Protein AF-A0A401U2I1-F1 (afdb_monomer_lite)

InterPro domains:
  IPR001054 Adenylyl cyclase class-3/4/guanylyl cyclase [PF00211] (122-170)
  IPR001054 Adenylyl cyclase class-3/4/guanylyl cyclase [PS50125] (129-171)
  IPR029787 Nucleotide cyclase [G3DSA:3.30.70.1230] (89-171)
  IPR029787 Nucleotide cyclase [SSF55073] (119-170)
  IPR050401 Cyclic nucleotide synthase [PTHR11920] (96-169)

Sequence (171 aa):
MTISLGGFHNSSAVILWSTLCPLGALVVHDLRTASRWFWAFLVLLASSALLQSSDGSASLSLSMVTFFYILNIGCVLSIAFAMLYYFVDKKNRFQARSEMLLLNILPIEISNILKGEYRTIADQYDAASILFADVVQFTPLARSMSPMELVGLLDEVFMCFDLLVDKYQLE

Structure (mmCIF, N/CA/C/O backbone):
data_AF-A0A401U2I1-F1
#
_entry.id   AF-A0A401U2I1-F1
#
loop_
_atom_site.group_PDB
_atom_site.id
_atom_site.type_symbol
_atom_site.label_atom_id
_atom_site.label_alt_id
_atom_site.label_comp_id
_atom_site.label_asym_id
_atom_site.label_entity_id
_atom_site.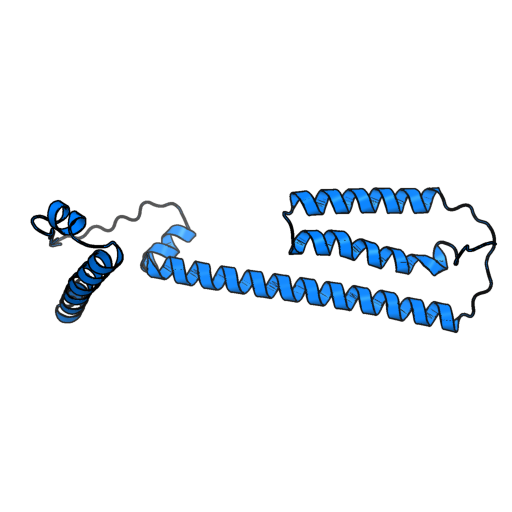label_seq_id
_atom_site.pdbx_PDB_ins_code
_atom_site.Cartn_x
_atom_site.Cartn_y
_atom_site.Cartn_z
_atom_site.occupancy
_atom_site.B_iso_or_equiv
_atom_site.auth_seq_id
_atom_site.auth_comp_id
_atom_site.auth_asym_id
_atom_site.auth_atom_id
_atom_site.pdbx_PDB_model_num
ATOM 1 N N . MET A 1 1 ? 12.693 9.559 -52.731 1.00 31.88 1 MET A N 1
ATOM 2 C CA . MET A 1 1 ? 12.198 9.917 -51.385 1.00 31.88 1 MET A CA 1
ATOM 3 C C . MET A 1 1 ? 12.609 8.789 -50.449 1.00 31.88 1 MET A C 1
ATOM 5 O O . MET A 1 1 ? 11.857 7.854 -50.231 1.00 31.88 1 MET A O 1
ATOM 9 N N . THR A 1 2 ? 13.877 8.791 -50.046 1.00 30.53 2 THR A N 1
ATOM 10 C CA . THR A 1 2 ? 14.538 7.676 -49.352 1.00 30.53 2 THR A CA 1
ATOM 11 C C . THR A 1 2 ? 14.773 8.081 -47.908 1.00 30.53 2 THR A C 1
ATOM 13 O O . THR A 1 2 ? 15.753 8.753 -47.594 1.00 30.53 2 THR A O 1
ATOM 16 N N . ILE A 1 3 ? 13.838 7.712 -47.039 1.00 43.66 3 ILE A N 1
ATOM 17 C CA . ILE A 1 3 ? 14.042 7.765 -45.595 1.00 43.66 3 ILE A CA 1
ATOM 18 C C . ILE A 1 3 ? 14.537 6.374 -45.202 1.00 43.66 3 ILE A C 1
ATOM 20 O O . ILE A 1 3 ? 13.751 5.440 -45.107 1.00 43.66 3 ILE A O 1
ATOM 24 N N . SER A 1 4 ? 15.848 6.229 -45.033 1.00 44.44 4 SER A N 1
ATOM 25 C CA . SER A 1 4 ? 16.443 5.096 -44.324 1.00 44.44 4 SER A CA 1
ATOM 26 C C . SER A 1 4 ? 17.454 5.680 -43.349 1.00 44.44 4 SER A C 1
ATOM 28 O O . SER A 1 4 ? 18.554 6.088 -43.723 1.00 44.44 4 SER A O 1
ATOM 30 N N . LEU A 1 5 ? 17.010 5.860 -42.106 1.00 45.72 5 LEU A N 1
ATOM 31 C CA . LEU A 1 5 ? 17.859 6.298 -41.008 1.00 45.72 5 LEU A CA 1
ATOM 32 C C . LEU A 1 5 ? 18.722 5.102 -40.590 1.00 45.72 5 LEU A C 1
ATOM 34 O O . LEU A 1 5 ? 18.175 4.076 -40.207 1.00 45.72 5 LEU A O 1
ATOM 38 N N . GLY A 1 6 ? 20.044 5.271 -40.704 1.00 48.09 6 GLY A N 1
ATOM 39 C CA . GLY A 1 6 ? 21.142 4.458 -40.160 1.00 48.09 6 GLY A CA 1
ATOM 40 C C . GLY A 1 6 ? 20.810 3.046 -39.666 1.00 48.09 6 GLY A C 1
ATOM 41 O O . GLY A 1 6 ? 20.109 2.886 -38.669 1.00 48.09 6 GLY A O 1
ATOM 42 N N . GLY A 1 7 ? 21.406 2.037 -40.316 1.00 53.19 7 GLY A N 1
ATOM 43 C CA . GLY A 1 7 ? 21.284 0.615 -39.971 1.00 53.19 7 GLY A CA 1
ATOM 44 C C . GLY A 1 7 ? 21.565 0.257 -38.500 1.00 53.19 7 GLY A C 1
ATOM 45 O O . GLY A 1 7 ? 21.892 1.112 -37.677 1.00 53.19 7 GLY A O 1
ATOM 46 N N . PHE A 1 8 ? 21.451 -1.036 -38.165 1.00 50.50 8 PHE A N 1
ATOM 47 C CA . PHE A 1 8 ? 21.384 -1.562 -36.786 1.00 50.50 8 PHE A CA 1
ATOM 48 C C . PHE A 1 8 ? 22.415 -0.971 -35.821 1.00 50.50 8 PHE A C 1
ATOM 50 O O . PHE A 1 8 ? 22.110 -0.732 -34.662 1.00 50.50 8 PHE A O 1
ATOM 57 N N . HIS A 1 9 ? 23.628 -0.693 -36.298 1.00 50.78 9 HIS A N 1
ATOM 58 C CA . HIS A 1 9 ? 24.714 -0.177 -35.471 1.00 50.78 9 HIS A CA 1
ATOM 59 C C . HIS A 1 9 ? 24.489 1.269 -34.975 1.00 50.78 9 HIS A C 1
ATOM 61 O O . HIS A 1 9 ? 24.990 1.618 -33.912 1.00 50.78 9 HIS A O 1
ATOM 67 N N . ASN A 1 10 ? 23.714 2.091 -35.700 1.00 52.28 10 ASN A N 1
ATOM 68 C CA . ASN A 1 10 ? 23.356 3.468 -35.315 1.00 52.28 10 ASN A CA 1
ATOM 69 C C . ASN A 1 10 ? 21.947 3.587 -34.706 1.00 52.28 10 ASN A C 1
ATOM 71 O O . ASN A 1 10 ? 21.704 4.504 -33.925 1.00 52.28 10 ASN A O 1
ATOM 75 N N . SER A 1 11 ? 21.030 2.670 -35.038 1.00 55.72 11 SER A N 1
ATOM 76 C CA . SER A 1 11 ? 19.654 2.646 -34.505 1.00 55.72 11 SER A CA 1
ATOM 77 C C . SER A 1 11 ? 19.443 1.682 -33.327 1.00 55.72 11 SER A C 1
ATOM 79 O O . SER A 1 11 ? 18.351 1.655 -32.763 1.00 55.72 11 SER A O 1
ATOM 81 N N . SER A 1 12 ? 20.451 0.905 -32.910 1.00 57.38 12 SER A N 1
ATOM 82 C CA . SER A 1 12 ? 20.329 -0.103 -31.835 1.00 57.38 12 SER A CA 1
ATOM 83 C C . SER A 1 12 ? 19.792 0.466 -30.517 1.00 57.38 12 SER A C 1
ATOM 85 O O . SER A 1 12 ? 19.011 -0.194 -29.836 1.00 57.38 12 SER A O 1
ATOM 87 N N . ALA A 1 13 ? 20.126 1.715 -30.182 1.00 60.75 13 ALA A N 1
ATOM 88 C CA . ALA A 1 13 ? 19.630 2.378 -28.976 1.00 60.75 13 ALA A CA 1
ATOM 89 C C . ALA A 1 13 ? 18.119 2.689 -29.022 1.00 60.75 13 ALA A C 1
ATOM 91 O O . ALA A 1 13 ? 17.502 2.838 -27.973 1.00 60.75 13 ALA A O 1
ATOM 92 N N . VAL A 1 14 ? 17.488 2.734 -30.202 1.00 62.72 14 VAL A N 1
ATOM 93 C CA . VAL A 1 14 ? 16.036 2.965 -30.339 1.00 62.72 14 VAL A CA 1
ATOM 94 C C . VAL A 1 14 ? 15.231 1.763 -29.830 1.00 62.72 14 VAL A C 1
ATOM 96 O O . VAL A 1 14 ? 14.141 1.931 -29.289 1.00 62.72 14 VAL A O 1
ATOM 99 N N . ILE A 1 15 ? 15.798 0.555 -29.894 1.00 65.12 15 ILE A N 1
ATOM 100 C CA . ILE A 1 15 ? 15.196 -0.671 -29.339 1.00 65.12 15 ILE A CA 1
ATOM 101 C C . ILE A 1 15 ? 15.033 -0.576 -27.806 1.00 65.12 15 ILE A C 1
ATOM 103 O O . ILE A 1 15 ? 14.164 -1.231 -27.223 1.00 65.12 15 ILE A O 1
ATOM 107 N N . LEU A 1 16 ? 15.799 0.292 -27.136 1.00 68.50 16 LEU A N 1
ATOM 108 C CA . LEU A 1 16 ? 15.636 0.563 -25.705 1.00 68.50 16 LEU A CA 1
ATOM 109 C C . LEU A 1 16 ? 14.292 1.242 -25.386 1.00 68.50 16 LEU A C 1
ATOM 111 O O . LEU A 1 16 ? 13.769 1.058 -24.294 1.00 68.50 16 LEU A O 1
ATOM 115 N N . TRP A 1 17 ? 13.669 1.963 -26.323 1.00 65.25 17 TRP A N 1
ATOM 116 C CA . TRP A 1 17 ? 12.328 2.524 -26.097 1.00 65.25 17 TRP A CA 1
ATOM 117 C C . TRP A 1 17 ? 11.242 1.457 -26.051 1.00 65.25 17 TRP A C 1
ATOM 119 O O . TRP A 1 17 ? 10.240 1.605 -25.357 1.00 65.25 17 TRP A O 1
ATOM 129 N N . SER A 1 18 ? 11.434 0.350 -26.755 1.00 69.56 18 SER A N 1
ATOM 130 C CA . SER A 1 18 ? 10.475 -0.748 -26.736 1.00 69.56 18 SER A CA 1
ATOM 131 C C . SER A 1 18 ? 10.561 -1.620 -25.479 1.00 69.56 18 SER A C 1
ATOM 133 O O . SER A 1 18 ? 9.572 -2.269 -25.147 1.00 69.56 18 SER A O 1
ATOM 135 N N . THR A 1 19 ? 11.660 -1.577 -24.710 1.00 70.81 19 THR A N 1
ATOM 136 C CA . THR A 1 19 ? 11.749 -2.259 -23.399 1.00 70.81 19 THR A CA 1
ATOM 137 C C . THR A 1 19 ? 10.937 -1.552 -22.307 1.00 70.81 19 THR A C 1
ATOM 139 O O . THR A 1 19 ? 10.525 -2.183 -21.332 1.00 70.81 19 THR A O 1
ATOM 142 N N . LEU A 1 20 ? 10.615 -0.269 -22.499 1.00 72.19 20 LEU A N 1
ATOM 143 C CA . LEU A 1 20 ? 9.705 0.485 -21.635 1.00 72.19 20 LEU A CA 1
ATOM 144 C C . LEU A 1 20 ? 8.258 0.003 -21.724 1.00 72.19 20 LEU A C 1
ATOM 146 O O . LEU A 1 20 ? 7.525 0.125 -20.751 1.00 72.19 20 LEU A O 1
ATOM 150 N N . CYS A 1 21 ? 7.839 -0.574 -22.850 1.00 73.62 21 CYS A N 1
ATOM 151 C CA . CYS A 1 21 ? 6.478 -1.079 -23.022 1.00 73.62 21 CYS A CA 1
ATOM 152 C C . CYS A 1 21 ? 6.127 -2.225 -22.042 1.00 73.62 21 CYS A C 1
ATOM 154 O O . CYS A 1 21 ? 5.129 -2.098 -21.327 1.00 73.62 21 CYS A O 1
ATOM 156 N N . PRO A 1 22 ? 6.923 -3.307 -21.918 1.00 72.31 22 PRO A N 1
ATOM 157 C CA . PRO A 1 22 ? 6.648 -4.369 -20.951 1.00 72.31 22 PRO A CA 1
ATOM 158 C C . PRO A 1 22 ? 6.826 -3.917 -19.493 1.00 72.31 22 PRO A C 1
ATOM 160 O O . PRO A 1 22 ? 6.050 -4.347 -18.642 1.00 72.31 22 PRO A O 1
ATOM 163 N N . LEU A 1 23 ? 7.771 -3.013 -19.199 1.00 72.38 23 LEU A N 1
ATOM 164 C CA . LEU A 1 23 ? 7.893 -2.390 -17.869 1.00 72.38 23 LEU A CA 1
ATOM 165 C C . LEU A 1 23 ? 6.650 -1.548 -17.529 1.00 72.38 23 LEU A C 1
ATOM 167 O O . LEU A 1 23 ? 6.080 -1.687 -16.450 1.00 72.38 23 LEU A O 1
ATOM 171 N N . GLY A 1 24 ? 6.185 -0.757 -18.498 1.00 72.56 24 GLY A N 1
ATOM 172 C CA . GLY A 1 24 ? 4.907 -0.042 -18.529 1.00 72.56 24 GLY A CA 1
ATOM 173 C C . GLY A 1 24 ? 3.731 -0.917 -18.136 1.00 72.56 24 GLY A C 1
ATOM 174 O O . GLY A 1 24 ? 3.013 -0.647 -17.170 1.00 72.56 24 GLY A O 1
ATOM 175 N N . ALA A 1 25 ? 3.570 -2.002 -18.886 1.00 71.81 25 ALA A N 1
ATOM 176 C CA . ALA A 1 25 ? 2.502 -2.963 -18.685 1.00 71.81 25 ALA A CA 1
ATOM 177 C C . ALA A 1 25 ? 2.570 -3.636 -17.307 1.00 71.81 25 ALA A C 1
ATOM 179 O O . ALA A 1 25 ? 1.523 -3.873 -16.720 1.00 71.81 25 ALA A O 1
ATOM 180 N N . LEU A 1 26 ? 3.763 -3.901 -16.765 1.00 73.38 26 LEU A N 1
ATOM 181 C CA . LEU A 1 26 ? 3.931 -4.526 -15.448 1.00 73.38 26 LEU A CA 1
ATOM 182 C C . LEU A 1 26 ? 3.524 -3.606 -14.282 1.00 73.38 26 LEU A C 1
ATOM 184 O O . LEU A 1 26 ? 3.123 -4.093 -13.228 1.00 73.38 26 LEU A O 1
ATOM 188 N N . VAL A 1 27 ? 3.608 -2.285 -14.463 1.00 70.12 27 VAL A N 1
ATOM 189 C CA . VAL A 1 27 ? 3.217 -1.301 -13.437 1.00 70.12 27 VAL A CA 1
ATOM 190 C C . VAL A 1 27 ? 1.718 -0.982 -13.475 1.00 70.12 27 VAL A C 1
ATOM 192 O O . VAL A 1 27 ? 1.126 -0.696 -12.431 1.00 70.12 27 VAL A O 1
ATOM 195 N N . VAL A 1 28 ? 1.102 -1.009 -14.661 1.00 70.81 28 VAL A N 1
ATOM 196 C CA . VAL A 1 28 ? -0.295 -0.576 -14.864 1.00 70.81 28 VAL A CA 1
ATOM 197 C C . VAL A 1 28 ? -1.278 -1.750 -14.967 1.00 70.81 28 VAL A C 1
ATOM 199 O O . VAL A 1 28 ? -2.437 -1.602 -14.584 1.00 70.81 28 VAL A O 1
ATOM 202 N N . HIS A 1 29 ? -0.838 -2.912 -15.452 1.00 69.88 29 HIS A N 1
ATOM 203 C CA . HIS A 1 29 ? -1.686 -4.069 -15.750 1.00 69.88 29 HIS A CA 1
ATOM 204 C C . HIS A 1 29 ? -1.188 -5.360 -15.079 1.00 69.88 29 HIS A C 1
ATOM 206 O O . HIS A 1 29 ? -0.088 -5.429 -14.536 1.00 69.88 29 HIS A O 1
ATOM 212 N N . ASP A 1 30 ? -2.006 -6.415 -15.143 1.00 68.50 30 ASP A N 1
ATOM 213 C CA . ASP A 1 30 ? -1.664 -7.737 -14.613 1.00 68.50 30 ASP A CA 1
ATOM 214 C C . ASP A 1 30 ? -0.420 -8.353 -15.274 1.00 68.50 30 ASP A C 1
ATOM 216 O O . ASP A 1 30 ? -0.179 -8.211 -16.479 1.00 68.50 30 ASP A O 1
ATOM 220 N N . LEU A 1 31 ? 0.308 -9.167 -14.497 1.00 67.31 31 LEU A N 1
ATOM 221 C CA . LEU A 1 31 ? 1.525 -9.882 -14.916 1.00 67.31 31 LEU A CA 1
ATOM 222 C C . LEU A 1 31 ? 1.334 -10.708 -16.205 1.00 67.31 31 LEU A C 1
ATOM 224 O O . LEU A 1 31 ? 2.260 -10.871 -17.000 1.00 67.31 31 LEU A O 1
ATOM 228 N N . ARG A 1 32 ? 0.113 -11.209 -16.437 1.00 70.38 32 ARG A N 1
ATOM 229 C CA . ARG A 1 32 ? -0.259 -11.979 -17.638 1.00 70.38 32 ARG A CA 1
ATOM 230 C C . ARG A 1 32 ? -0.353 -11.122 -18.901 1.00 70.38 32 ARG A C 1
ATOM 232 O O . ARG A 1 32 ? -0.125 -11.624 -19.997 1.00 70.38 32 ARG A O 1
ATOM 239 N N . THR A 1 33 ? -0.703 -9.848 -18.772 1.00 70.12 33 THR A N 1
ATOM 240 C CA . THR A 1 33 ? -0.784 -8.917 -19.905 1.00 70.12 33 THR A CA 1
ATOM 241 C C . THR A 1 33 ? 0.604 -8.384 -20.248 1.00 70.12 33 THR A C 1
ATOM 243 O O . THR A 1 33 ? 0.950 -8.299 -21.425 1.00 70.12 33 THR A O 1
ATOM 246 N N . ALA A 1 34 ? 1.440 -8.126 -19.238 1.00 69.69 34 ALA A N 1
ATOM 247 C CA . ALA A 1 34 ? 2.831 -7.720 -19.433 1.00 69.69 34 ALA A CA 1
ATOM 248 C C . ALA A 1 34 ? 3.653 -8.772 -20.203 1.00 69.69 34 ALA A C 1
ATOM 250 O O . ALA A 1 34 ? 4.400 -8.423 -21.118 1.00 69.69 34 ALA A O 1
ATOM 251 N N . SER A 1 35 ? 3.464 -10.065 -19.905 1.00 68.62 35 SER A N 1
ATOM 252 C CA . SER A 1 35 ? 4.171 -11.142 -20.612 1.00 68.62 35 SER A CA 1
ATOM 253 C C . SER A 1 35 ? 3.792 -11.236 -22.095 1.00 68.62 35 SER A C 1
ATOM 255 O O . SER A 1 35 ? 4.659 -11.488 -22.930 1.00 68.62 35 SER A O 1
ATOM 257 N N . ARG A 1 36 ? 2.528 -10.967 -22.455 1.00 74.69 36 ARG A N 1
ATOM 258 C CA . ARG A 1 36 ? 2.074 -10.930 -23.860 1.00 74.69 36 ARG A CA 1
ATOM 259 C C . ARG A 1 36 ? 2.766 -9.820 -24.653 1.00 74.69 36 ARG A C 1
ATOM 261 O O . ARG A 1 36 ? 3.240 -10.071 -25.758 1.00 74.69 36 ARG A O 1
ATOM 268 N N . TRP A 1 37 ? 2.874 -8.623 -24.078 1.00 69.31 37 TRP A N 1
ATOM 269 C CA . TRP A 1 37 ? 3.572 -7.496 -24.707 1.00 69.31 37 TRP A CA 1
ATOM 270 C C . TRP A 1 37 ? 5.087 -7.707 -24.791 1.00 69.31 37 TRP A C 1
ATOM 272 O O . TRP A 1 37 ? 5.700 -7.335 -25.789 1.00 69.31 37 TRP A O 1
ATOM 282 N N . PHE A 1 38 ? 5.686 -8.373 -23.800 1.00 71.12 38 PHE A N 1
ATOM 283 C CA . PHE A 1 38 ? 7.099 -8.757 -23.835 1.00 71.12 38 PHE A CA 1
ATOM 284 C C . PHE A 1 38 ? 7.415 -9.729 -24.984 1.00 71.12 38 PHE A C 1
ATOM 286 O O . PHE A 1 38 ? 8.381 -9.529 -25.721 1.00 71.12 38 PHE A O 1
ATOM 293 N N . TRP A 1 39 ? 6.573 -10.746 -25.192 1.00 74.19 39 TRP A N 1
ATOM 294 C CA . TRP A 1 39 ? 6.731 -11.677 -26.313 1.00 74.19 39 TRP A CA 1
ATOM 295 C C . TRP A 1 39 ? 6.509 -11.009 -27.671 1.00 74.19 39 TRP A C 1
ATOM 297 O O . TRP A 1 39 ? 7.285 -11.249 -28.594 1.00 74.19 39 TRP A O 1
ATOM 307 N N . ALA A 1 40 ? 5.507 -10.131 -27.790 1.00 75.62 40 ALA A N 1
ATOM 308 C CA . ALA A 1 40 ? 5.300 -9.340 -29.004 1.00 75.62 40 ALA A CA 1
ATOM 309 C C . ALA A 1 40 ? 6.530 -8.473 -29.332 1.00 75.62 40 ALA A C 1
ATOM 311 O O . ALA A 1 40 ? 6.953 -8.412 -30.486 1.00 75.62 40 ALA A O 1
ATOM 312 N N . PHE A 1 41 ? 7.148 -7.868 -28.313 1.00 70.62 41 PHE A N 1
ATOM 313 C CA . PHE A 1 41 ? 8.385 -7.108 -28.461 1.00 70.62 41 PHE A CA 1
ATOM 314 C C . PHE A 1 41 ? 9.561 -7.973 -28.944 1.00 70.62 41 PHE A C 1
ATOM 316 O O . PHE A 1 41 ? 10.235 -7.587 -29.898 1.00 70.62 41 PHE A O 1
ATOM 323 N N . LEU A 1 42 ? 9.786 -9.151 -28.349 1.00 70.25 42 LEU A N 1
ATOM 324 C CA . LEU A 1 42 ? 10.855 -10.065 -28.778 1.00 70.25 42 LEU A CA 1
ATOM 325 C C . LEU A 1 42 ? 10.693 -10.517 -30.234 1.00 70.25 42 LEU A C 1
ATOM 327 O O . LEU A 1 42 ? 11.675 -10.562 -30.973 1.00 70.25 42 LEU A O 1
ATOM 331 N N . VAL A 1 43 ? 9.462 -10.816 -30.658 1.00 78.38 43 VAL A N 1
ATOM 332 C CA . VAL A 1 43 ? 9.162 -11.186 -32.051 1.00 78.38 43 VAL A CA 1
ATOM 333 C C . VAL A 1 43 ? 9.448 -10.019 -32.992 1.00 78.38 43 VAL A C 1
ATOM 335 O O . VAL A 1 43 ? 10.078 -10.210 -34.031 1.00 78.38 43 VAL A O 1
ATOM 338 N N . LEU A 1 44 ? 9.043 -8.804 -32.616 1.00 70.69 44 LEU A N 1
ATOM 339 C CA . LEU A 1 44 ? 9.288 -7.606 -33.415 1.00 70.69 44 LEU A CA 1
ATOM 340 C C . LEU A 1 44 ? 10.795 -7.325 -33.533 1.00 70.69 44 LEU A C 1
ATOM 342 O O . LEU A 1 44 ? 11.291 -7.094 -34.635 1.00 70.69 44 LEU A O 1
ATOM 346 N N . LEU A 1 45 ? 11.545 -7.457 -32.437 1.00 65.12 45 LEU A N 1
ATOM 347 C CA . LEU A 1 45 ? 13.003 -7.316 -32.408 1.00 65.12 45 LEU A CA 1
ATOM 348 C C . LEU A 1 45 ? 13.695 -8.355 -33.302 1.00 65.12 45 LEU A C 1
ATOM 350 O O . LEU A 1 45 ? 14.542 -7.990 -34.117 1.00 65.12 45 LEU A O 1
ATOM 354 N N . ALA A 1 46 ? 13.300 -9.626 -33.209 1.00 68.88 46 ALA A N 1
ATOM 355 C CA . ALA A 1 46 ? 13.829 -10.690 -34.059 1.00 68.88 46 ALA A CA 1
ATOM 356 C C . ALA A 1 46 ? 13.496 -10.455 -35.543 1.00 68.88 46 ALA A C 1
ATOM 358 O O . ALA A 1 46 ? 14.360 -10.623 -36.401 1.00 68.88 46 ALA A O 1
ATOM 359 N N . SER A 1 47 ? 12.273 -10.008 -35.850 1.00 68.56 47 SER A N 1
ATOM 360 C CA . SER A 1 47 ? 11.863 -9.691 -37.224 1.00 68.56 47 SER A CA 1
ATOM 361 C C . SER A 1 47 ? 12.646 -8.510 -37.807 1.00 68.56 47 SER A C 1
ATOM 363 O O . SER A 1 47 ? 13.079 -8.574 -38.954 1.00 68.56 47 SER A O 1
ATOM 365 N N . SER A 1 48 ? 12.917 -7.481 -36.998 1.00 63.56 48 SER A N 1
ATOM 366 C CA . SER A 1 48 ? 13.757 -6.338 -37.369 1.00 63.56 48 SER A CA 1
ATOM 367 C C . SER A 1 48 ? 15.200 -6.761 -37.667 1.00 63.56 48 SER A C 1
ATOM 369 O O . SER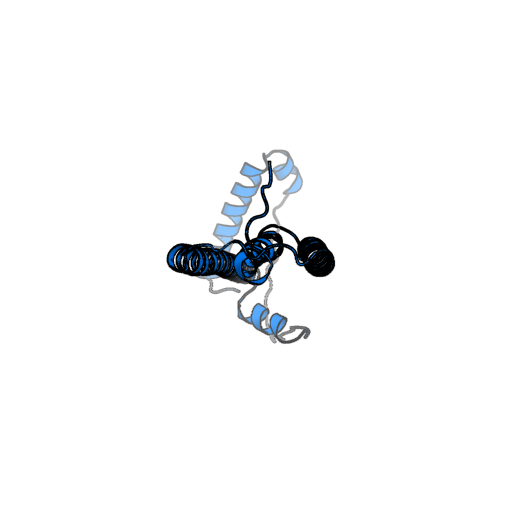 A 1 48 ? 15.767 -6.343 -38.673 1.00 63.56 48 SER A O 1
ATOM 371 N N . ALA A 1 49 ? 15.769 -7.661 -36.856 1.00 62.94 49 ALA A N 1
ATOM 372 C CA . ALA A 1 49 ? 17.112 -8.199 -37.082 1.00 62.94 49 ALA A CA 1
ATOM 373 C C . ALA A 1 49 ? 17.205 -9.066 -38.354 1.00 62.94 49 ALA A C 1
ATOM 375 O O . ALA A 1 49 ? 18.220 -9.035 -39.046 1.00 62.94 49 ALA A O 1
ATOM 376 N N . LEU A 1 50 ? 16.150 -9.820 -38.685 1.00 67.44 50 LEU A N 1
ATOM 377 C CA . LEU A 1 50 ? 16.096 -10.672 -39.882 1.00 67.44 50 LEU A CA 1
ATOM 378 C C . LEU A 1 50 ? 15.859 -9.880 -41.177 1.00 67.44 50 LEU A C 1
ATOM 380 O O . LEU A 1 50 ? 16.337 -10.283 -42.234 1.00 67.44 50 LEU A O 1
ATOM 384 N N . LEU A 1 51 ? 15.139 -8.758 -41.104 1.00 66.38 51 LEU A N 1
ATOM 385 C CA . LEU A 1 51 ? 14.845 -7.881 -42.246 1.00 66.38 51 LEU A CA 1
ATOM 386 C C . LEU A 1 51 ? 15.973 -6.885 -42.554 1.00 66.38 51 LEU A C 1
ATOM 388 O O . LEU A 1 51 ? 15.812 -6.026 -43.420 1.00 66.38 51 LEU A O 1
ATOM 392 N N . GLN A 1 52 ? 17.115 -6.987 -41.868 1.00 61.50 52 GLN A N 1
ATOM 393 C CA . GLN A 1 52 ? 18.275 -6.127 -42.076 1.00 61.50 52 GLN A CA 1
ATOM 394 C C . GLN A 1 52 ? 18.923 -6.386 -43.451 1.00 61.50 52 GLN A C 1
ATOM 396 O O . GLN A 1 52 ? 19.946 -7.060 -43.564 1.00 61.50 52 GLN A O 1
ATOM 401 N N . SER A 1 53 ? 18.362 -5.815 -44.516 1.00 50.34 53 SER A N 1
ATOM 402 C CA . SER A 1 53 ? 19.026 -5.724 -45.816 1.00 50.34 53 SER A CA 1
ATOM 403 C C . SER A 1 53 ? 20.148 -4.686 -45.730 1.00 50.34 53 SER A C 1
ATOM 405 O O . SER A 1 53 ? 19.904 -3.500 -45.494 1.00 50.34 53 SER A O 1
ATOM 407 N N . SER A 1 54 ? 21.386 -5.157 -45.860 1.00 57.25 54 SER A N 1
ATOM 408 C CA . SER A 1 54 ? 22.612 -4.368 -45.745 1.00 57.25 54 SER A CA 1
ATOM 409 C C . SER A 1 54 ? 22.818 -3.471 -46.969 1.00 57.25 54 SER A C 1
ATOM 411 O O . SER A 1 54 ? 23.615 -3.811 -47.833 1.00 57.25 54 SER A O 1
ATOM 413 N N . ASP A 1 55 ? 22.144 -2.320 -47.024 1.00 50.44 55 ASP A N 1
ATOM 414 C CA . ASP A 1 55 ? 22.406 -1.296 -48.041 1.00 50.44 55 ASP A CA 1
ATOM 415 C C . ASP A 1 55 ? 22.666 0.087 -47.424 1.00 50.44 55 ASP A C 1
ATOM 417 O O . ASP A 1 55 ? 21.820 0.671 -46.747 1.00 50.44 55 ASP A O 1
ATOM 421 N N . GLY A 1 56 ? 23.864 0.610 -47.712 1.00 50.94 56 GLY A N 1
ATOM 422 C CA . GLY A 1 56 ? 24.228 2.026 -47.626 1.00 50.94 56 GLY A CA 1
ATOM 423 C C . GLY A 1 56 ? 24.573 2.562 -46.236 1.00 50.94 56 GLY A C 1
ATOM 424 O O . GLY A 1 56 ? 23.723 3.097 -45.527 1.00 50.94 56 GLY A O 1
ATOM 425 N N . SER A 1 57 ? 25.859 2.545 -45.874 1.00 52.75 57 SER A N 1
ATOM 426 C CA . SER A 1 57 ? 26.384 3.324 -44.747 1.00 52.75 57 SER A CA 1
ATOM 427 C C . SER A 1 57 ? 26.278 4.827 -45.043 1.00 52.75 57 SER A C 1
ATOM 429 O O . SER A 1 57 ? 27.189 5.422 -45.619 1.00 52.75 57 SER A O 1
ATOM 431 N N . ALA A 1 58 ? 25.164 5.456 -44.665 1.00 57.91 58 ALA A N 1
ATOM 432 C CA . ALA A 1 58 ? 25.066 6.910 -44.642 1.00 57.91 58 ALA A CA 1
ATOM 433 C C . ALA A 1 58 ? 26.098 7.464 -43.644 1.00 57.91 58 ALA A C 1
ATOM 435 O O . ALA A 1 58 ? 26.080 7.118 -42.460 1.00 57.91 58 ALA A O 1
ATOM 436 N N . SER A 1 59 ? 27.005 8.319 -44.116 1.00 54.94 59 SER A N 1
ATOM 437 C CA . SER A 1 59 ? 28.028 8.979 -43.303 1.00 54.94 59 SER A CA 1
ATOM 438 C C . SER A 1 59 ? 27.395 10.065 -42.425 1.00 54.94 59 SER A C 1
ATOM 440 O O . SER A 1 59 ? 27.405 11.249 -42.762 1.00 54.94 59 SER A O 1
ATOM 442 N N . LEU A 1 60 ? 26.783 9.656 -41.314 1.00 66.06 60 LEU A N 1
ATOM 443 C CA . LEU A 1 60 ? 26.292 10.567 -40.282 1.00 66.06 60 LEU A CA 1
ATOM 444 C C . LEU A 1 60 ? 27.470 11.112 -39.465 1.00 66.06 60 LEU A C 1
ATOM 446 O O . LEU A 1 60 ? 28.423 10.391 -39.173 1.00 66.06 60 LEU A O 1
ATOM 450 N N . SER A 1 61 ? 27.398 12.389 -39.081 1.00 74.69 61 SER A N 1
ATOM 451 C CA . SER A 1 61 ? 28.413 13.013 -38.227 1.00 74.69 61 SER A CA 1
ATOM 452 C C . SER A 1 61 ? 28.499 12.295 -36.878 1.00 74.69 61 SER A C 1
ATOM 454 O O . SER A 1 61 ? 27.483 12.109 -36.201 1.00 74.69 61 SER A O 1
ATOM 456 N N . LEU A 1 62 ? 29.719 11.926 -36.472 1.00 71.31 62 LEU A N 1
ATOM 457 C CA . LEU A 1 62 ? 29.999 11.192 -35.234 1.00 71.31 62 LEU A CA 1
ATOM 458 C C . LEU A 1 62 ? 29.419 11.896 -33.995 1.00 71.31 62 LEU A C 1
ATOM 460 O O . LEU A 1 62 ? 28.906 11.242 -33.091 1.00 71.31 62 LEU A O 1
ATOM 464 N N . SER A 1 63 ? 29.426 13.232 -33.977 1.00 68.50 63 SER A N 1
ATOM 465 C CA . SER A 1 63 ? 28.872 14.029 -32.877 1.00 68.50 63 SER A CA 1
ATOM 466 C C . SER A 1 63 ? 27.362 13.840 -32.717 1.00 68.50 63 SER A C 1
ATOM 468 O O . SER A 1 63 ? 26.861 13.799 -31.596 1.00 68.50 63 SER A O 1
ATOM 470 N N . MET A 1 64 ? 26.636 13.690 -33.829 1.00 67.31 64 MET A N 1
ATOM 471 C CA . MET A 1 64 ? 25.185 13.511 -33.812 1.00 67.31 64 MET A CA 1
ATOM 472 C C . MET A 1 64 ? 24.818 12.110 -33.309 1.00 67.31 64 MET A C 1
ATOM 474 O O . MET A 1 64 ? 23.948 11.982 -32.452 1.00 67.31 64 MET A O 1
ATOM 478 N N . VAL A 1 65 ? 25.538 11.076 -33.758 1.00 69.06 65 VAL A N 1
ATOM 479 C CA . VAL A 1 65 ? 25.355 9.689 -33.290 1.00 69.06 65 VAL A CA 1
ATOM 480 C C . VAL A 1 65 ? 25.591 9.577 -31.782 1.00 69.06 65 VAL A C 1
ATOM 482 O O . VAL A 1 65 ? 24.737 9.062 -31.061 1.00 69.06 65 VAL A O 1
ATOM 485 N N . THR A 1 66 ? 26.712 10.105 -31.289 1.00 68.00 66 THR A N 1
ATOM 486 C CA . THR A 1 66 ? 27.072 10.028 -29.865 1.00 68.00 66 THR A CA 1
ATOM 487 C C . THR A 1 66 ? 26.090 10.805 -28.984 1.00 68.00 66 THR A C 1
ATOM 489 O O . THR A 1 66 ? 25.721 10.332 -27.909 1.00 68.00 66 THR A O 1
ATOM 492 N N . PHE A 1 67 ? 25.599 11.960 -29.449 1.00 69.75 67 PHE A N 1
ATOM 493 C CA . PHE A 1 67 ? 24.573 12.729 -28.741 1.00 69.75 67 PHE A CA 1
ATOM 494 C C . PHE A 1 67 ? 23.259 11.947 -28.604 1.00 69.75 67 PHE A C 1
ATOM 496 O O . PHE A 1 67 ? 22.739 11.806 -27.495 1.00 69.75 67 PHE A O 1
ATOM 503 N N . PHE A 1 68 ? 22.745 11.384 -29.705 1.00 65.00 68 PHE A N 1
ATOM 504 C CA . PHE A 1 68 ? 21.531 10.566 -29.662 1.00 65.00 68 PHE A CA 1
ATOM 505 C C . PHE A 1 68 ? 21.713 9.305 -28.817 1.00 65.00 68 PHE A C 1
ATOM 507 O O . PHE A 1 68 ? 20.771 8.894 -28.143 1.00 65.00 68 PHE A O 1
ATOM 514 N N . TYR A 1 69 ? 22.904 8.709 -28.811 1.00 67.44 69 TYR A N 1
ATOM 515 C CA . TYR A 1 69 ? 23.204 7.535 -27.995 1.00 67.44 69 TYR A CA 1
ATOM 516 C C . TYR A 1 69 ? 23.125 7.841 -26.491 1.00 67.44 69 TYR A C 1
ATOM 518 O O . TYR A 1 69 ? 22.429 7.137 -25.756 1.00 67.44 69 TYR A O 1
ATOM 526 N N . ILE A 1 70 ? 23.757 8.933 -26.042 1.00 72.69 70 ILE A N 1
ATOM 527 C CA . ILE A 1 70 ? 23.700 9.373 -24.638 1.00 72.69 70 ILE A CA 1
ATOM 528 C C . ILE A 1 70 ? 22.262 9.722 -24.238 1.00 72.69 70 ILE A C 1
ATOM 530 O O . ILE A 1 70 ? 21.798 9.287 -23.183 1.00 72.69 70 ILE A O 1
ATOM 534 N N . LEU A 1 71 ? 21.542 10.462 -25.088 1.00 72.44 71 LEU A N 1
ATOM 535 C CA . LEU A 1 71 ? 20.160 10.861 -24.820 1.00 72.44 71 LEU A CA 1
ATOM 536 C C . LEU A 1 71 ? 19.229 9.645 -24.696 1.00 72.44 71 LEU A C 1
ATOM 538 O O . LEU A 1 71 ? 18.442 9.576 -23.757 1.00 72.44 71 LEU A O 1
ATOM 542 N N . ASN A 1 72 ? 19.336 8.670 -25.606 1.00 68.12 72 ASN A N 1
ATOM 543 C CA . ASN A 1 72 ? 18.494 7.470 -25.584 1.00 68.12 72 ASN A CA 1
ATOM 544 C C . ASN A 1 72 ? 18.713 6.638 -24.318 1.00 68.12 72 ASN A C 1
ATOM 546 O O . ASN A 1 72 ? 17.744 6.289 -23.644 1.00 68.12 72 ASN A O 1
ATOM 550 N N . ILE A 1 73 ? 19.970 6.349 -23.968 1.00 75.69 73 ILE A N 1
ATOM 551 C CA . ILE A 1 73 ? 20.279 5.577 -22.756 1.00 75.69 73 ILE A CA 1
ATOM 552 C C . ILE A 1 73 ? 19.831 6.340 -21.509 1.00 75.69 73 ILE A C 1
ATOM 554 O O . ILE A 1 73 ? 19.190 5.755 -20.637 1.00 75.69 73 ILE A O 1
ATOM 558 N N . GLY A 1 74 ? 20.124 7.643 -21.443 1.00 73.88 74 GLY A N 1
ATOM 559 C CA . GLY A 1 74 ? 19.749 8.491 -20.315 1.00 73.88 74 GLY A CA 1
ATOM 560 C C . GLY A 1 74 ? 18.240 8.520 -20.093 1.00 73.88 74 GLY A C 1
ATOM 561 O O . GLY A 1 74 ? 17.778 8.199 -19.001 1.00 73.88 74 GLY A O 1
ATOM 562 N N . CYS A 1 75 ? 17.461 8.824 -21.135 1.00 72.44 75 CYS A N 1
ATOM 563 C CA . CYS A 1 75 ? 16.004 8.885 -21.038 1.00 72.44 75 CYS A CA 1
ATOM 564 C C . CYS A 1 75 ? 15.389 7.538 -20.646 1.00 72.44 75 CYS A C 1
ATOM 566 O O . CYS A 1 75 ? 14.548 7.499 -19.748 1.00 72.44 75 CYS A O 1
ATOM 568 N N . VAL A 1 76 ? 15.815 6.434 -21.268 1.00 79.81 76 VAL A N 1
ATOM 569 C CA . VAL A 1 76 ? 15.266 5.109 -20.946 1.00 79.81 76 VAL A CA 1
ATOM 570 C C . VAL A 1 76 ? 15.586 4.720 -19.505 1.00 79.81 76 VAL A C 1
ATOM 572 O O . VAL A 1 76 ? 14.698 4.258 -18.788 1.00 79.81 76 VAL A O 1
ATOM 575 N N . LEU A 1 77 ? 16.818 4.963 -19.051 1.00 78.69 77 LEU A N 1
ATOM 576 C CA . LEU A 1 77 ? 17.221 4.677 -17.677 1.00 78.69 77 LEU A CA 1
ATOM 577 C C . LEU A 1 77 ? 16.438 5.529 -16.670 1.00 78.69 77 LEU A C 1
ATOM 579 O O . LEU A 1 77 ? 15.968 5.000 -15.664 1.00 78.69 77 LEU A O 1
ATOM 583 N N . SER A 1 78 ? 16.243 6.821 -16.950 1.00 74.81 78 SER A N 1
ATOM 584 C CA . SER A 1 78 ? 15.457 7.714 -16.091 1.00 74.81 78 SER A CA 1
ATOM 585 C C . SER A 1 78 ? 13.999 7.275 -15.977 1.00 74.81 78 SER A C 1
ATOM 587 O O . SER A 1 78 ? 13.465 7.239 -14.868 1.00 74.81 78 SER A O 1
ATOM 589 N N . ILE A 1 79 ? 13.353 6.909 -17.090 1.00 79.50 79 ILE A N 1
ATOM 590 C CA . ILE A 1 79 ? 11.953 6.465 -17.057 1.00 79.50 79 ILE A CA 1
ATOM 591 C C . ILE A 1 79 ? 11.844 5.112 -16.345 1.00 79.50 79 ILE A C 1
ATOM 593 O O . ILE A 1 79 ? 10.980 4.950 -15.484 1.00 79.50 79 ILE A O 1
ATOM 597 N N . ALA A 1 80 ? 12.741 4.162 -16.630 1.00 80.94 80 ALA A N 1
ATOM 598 C CA . ALA A 1 80 ? 12.768 2.871 -15.942 1.00 80.94 80 ALA A CA 1
ATOM 599 C C . ALA A 1 80 ? 12.964 3.035 -14.424 1.00 80.94 80 ALA A C 1
ATOM 601 O O . ALA A 1 80 ? 12.258 2.401 -13.637 1.00 80.94 80 ALA A O 1
ATOM 602 N N . PHE A 1 81 ? 13.865 3.928 -14.006 1.00 80.94 81 PHE A N 1
ATOM 603 C CA . PHE A 1 81 ? 14.083 4.247 -12.596 1.00 80.94 81 PHE A CA 1
ATOM 604 C C . PHE A 1 81 ? 12.843 4.876 -11.949 1.00 80.94 81 PHE A C 1
ATOM 606 O O . PHE A 1 81 ? 12.422 4.430 -10.883 1.00 80.94 81 PHE A O 1
ATOM 613 N N . ALA A 1 82 ? 12.215 5.861 -12.600 1.00 80.94 82 ALA A N 1
ATOM 614 C CA . ALA A 1 82 ? 10.996 6.497 -12.098 1.00 80.94 82 ALA A CA 1
ATOM 615 C C . ALA A 1 82 ? 9.835 5.496 -11.957 1.00 80.94 82 ALA A C 1
ATOM 617 O O . ALA A 1 82 ? 9.118 5.515 -10.955 1.00 80.94 82 ALA A O 1
ATOM 618 N N . MET A 1 83 ? 9.679 4.583 -12.922 1.00 82.50 83 MET A N 1
ATOM 619 C CA . MET A 1 83 ? 8.684 3.510 -12.849 1.00 82.50 83 MET A CA 1
ATOM 620 C C . MET A 1 83 ? 8.952 2.550 -11.690 1.00 82.50 83 MET A C 1
ATOM 622 O O . MET A 1 83 ? 8.027 2.214 -10.950 1.00 82.50 83 MET A O 1
ATOM 626 N N . LEU A 1 84 ? 10.204 2.119 -11.511 1.00 82.25 84 LEU A N 1
ATOM 627 C CA . LEU A 1 84 ? 10.574 1.225 -10.416 1.00 82.25 84 LEU A CA 1
ATOM 628 C C . LEU A 1 84 ? 10.359 1.897 -9.056 1.00 82.25 84 LEU A C 1
ATOM 630 O O . LEU A 1 84 ? 9.805 1.279 -8.149 1.00 82.25 84 LEU A O 1
ATOM 634 N N . TYR A 1 85 ? 10.740 3.168 -8.933 1.00 84.38 85 TYR A N 1
ATOM 635 C CA . TYR A 1 85 ? 10.514 3.963 -7.730 1.00 84.38 85 TYR A CA 1
ATOM 636 C C . TYR A 1 85 ? 9.022 4.046 -7.385 1.00 84.38 85 TYR A C 1
ATOM 638 O O . TYR A 1 85 ? 8.628 3.738 -6.261 1.00 84.38 85 TYR A O 1
ATOM 646 N N . TYR A 1 86 ? 8.178 4.365 -8.372 1.00 85.50 86 TYR A N 1
ATOM 647 C CA . TYR A 1 86 ? 6.725 4.395 -8.197 1.00 85.50 86 TYR A CA 1
ATOM 648 C C . TYR A 1 86 ? 6.161 3.034 -7.758 1.00 85.50 86 TYR A C 1
ATOM 650 O O . TYR A 1 86 ? 5.307 2.965 -6.872 1.00 85.50 86 TYR A O 1
ATOM 658 N N . PHE A 1 87 ? 6.641 1.938 -8.351 1.00 85.19 87 PHE A N 1
ATOM 659 C CA . PHE A 1 87 ? 6.210 0.587 -7.993 1.00 85.19 87 PHE A CA 1
ATOM 660 C C . PHE A 1 87 ? 6.575 0.223 -6.546 1.00 85.19 87 PHE A C 1
ATOM 662 O O . PHE A 1 87 ? 5.737 -0.314 -5.817 1.00 85.19 87 PHE A O 1
ATOM 669 N N . VAL A 1 88 ? 7.803 0.533 -6.123 1.00 84.12 88 VAL A N 1
ATOM 670 C CA . VAL A 1 88 ? 8.283 0.262 -4.760 1.00 84.12 88 VAL A CA 1
ATOM 671 C C . VAL A 1 88 ? 7.496 1.070 -3.731 1.00 84.12 88 VAL A C 1
ATOM 673 O O . VAL A 1 88 ? 7.028 0.493 -2.750 1.00 84.12 88 VAL A O 1
ATOM 676 N N . ASP A 1 89 ? 7.280 2.365 -3.970 1.00 85.12 89 ASP A N 1
ATOM 677 C CA . ASP A 1 89 ? 6.485 3.209 -3.070 1.00 85.12 89 ASP A CA 1
ATOM 678 C C . ASP A 1 89 ? 5.057 2.670 -2.915 1.00 85.12 89 ASP A C 1
ATOM 680 O O . ASP A 1 89 ? 4.571 2.439 -1.803 1.00 85.12 89 ASP A O 1
ATOM 684 N N . LYS A 1 90 ? 4.410 2.351 -4.041 1.00 81.56 90 LYS A N 1
ATOM 685 C CA . LYS A 1 90 ? 3.057 1.795 -4.045 1.00 81.56 90 LYS A CA 1
ATOM 686 C C . LYS A 1 90 ? 2.995 0.482 -3.260 1.00 81.56 90 LYS A C 1
ATOM 688 O O . LYS A 1 90 ? 2.099 0.323 -2.429 1.00 81.56 90 LYS A O 1
ATOM 693 N N . LYS A 1 91 ? 3.957 -0.427 -3.462 1.00 81.56 91 LYS A N 1
ATOM 694 C CA . LYS A 1 91 ? 4.055 -1.691 -2.714 1.00 81.56 91 LYS A CA 1
ATOM 695 C C . LYS A 1 91 ? 4.193 -1.449 -1.206 1.00 81.56 91 LYS A C 1
ATOM 697 O O . LYS A 1 91 ? 3.452 -2.060 -0.438 1.00 81.56 91 LYS A O 1
ATOM 702 N N . ASN A 1 92 ? 5.068 -0.533 -0.793 1.00 84.00 92 ASN A N 1
ATOM 703 C CA . ASN A 1 92 ? 5.283 -0.212 0.620 1.00 84.00 92 ASN A CA 1
ATOM 704 C C . ASN A 1 92 ? 4.013 0.346 1.278 1.00 84.00 92 ASN A C 1
ATOM 706 O O . ASN A 1 92 ? 3.658 -0.064 2.383 1.00 84.00 92 ASN A O 1
ATOM 710 N N . ARG A 1 93 ? 3.275 1.223 0.584 1.00 81.19 93 ARG A N 1
ATOM 711 C CA . ARG A 1 93 ? 2.005 1.768 1.093 1.00 81.19 93 ARG A CA 1
ATOM 712 C C . ARG A 1 93 ? 0.924 0.701 1.252 1.00 81.19 93 ARG A C 1
ATOM 714 O O . ARG A 1 93 ? 0.192 0.721 2.241 1.00 81.19 93 ARG A O 1
ATOM 721 N N . PHE A 1 94 ? 0.812 -0.224 0.297 1.00 75.75 94 PHE A N 1
ATOM 722 C CA . PHE A 1 94 ? -0.129 -1.343 0.410 1.00 75.75 94 PHE A CA 1
ATOM 723 C C . PHE A 1 94 ? 0.221 -2.264 1.576 1.00 75.75 94 PHE A C 1
ATOM 725 O O . PHE A 1 94 ? -0.676 -2.671 2.313 1.00 75.75 94 PHE A O 1
ATOM 732 N N . GLN A 1 95 ? 1.509 -2.542 1.772 1.00 78.81 95 GLN A N 1
ATOM 733 C CA . GLN A 1 95 ? 1.971 -3.375 2.873 1.00 78.81 95 GLN A CA 1
ATOM 734 C C . GLN A 1 95 ? 1.683 -2.723 4.234 1.00 78.81 95 GLN A C 1
ATOM 736 O O . GLN A 1 95 ? 1.050 -3.355 5.075 1.00 78.81 95 GLN A O 1
ATOM 741 N N . ALA A 1 96 ? 2.005 -1.436 4.403 1.00 79.31 96 ALA A N 1
ATOM 742 C CA . ALA A 1 96 ? 1.723 -0.699 5.638 1.00 79.31 96 ALA A CA 1
ATOM 743 C C . ALA A 1 96 ? 0.220 -0.644 5.968 1.00 79.31 96 ALA A C 1
ATOM 745 O O . ALA A 1 96 ? -0.182 -0.828 7.115 1.00 79.31 96 ALA A O 1
ATOM 746 N N . ARG A 1 97 ? -0.637 -0.438 4.957 1.00 75.88 97 ARG A N 1
ATOM 747 C CA . ARG A 1 97 ? -2.095 -0.425 5.156 1.00 75.88 97 ARG A CA 1
ATOM 748 C C . ARG A 1 97 ? -2.640 -1.807 5.515 1.00 75.88 97 ARG A C 1
ATOM 750 O O . ARG A 1 97 ? -3.529 -1.902 6.353 1.00 75.88 97 ARG A O 1
ATOM 757 N N . SER A 1 98 ? -2.125 -2.864 4.885 1.00 71.38 98 SER A N 1
ATOM 758 C CA . SER A 1 98 ? -2.514 -4.238 5.209 1.00 71.38 98 SER A CA 1
ATOM 759 C C . SER A 1 98 ? -2.097 -4.620 6.627 1.00 71.38 98 SER A C 1
ATOM 761 O O . SER A 1 98 ? -2.869 -5.272 7.321 1.00 71.38 98 SER A O 1
ATOM 763 N N . GLU A 1 99 ? -0.903 -4.217 7.063 1.00 70.81 99 GLU A N 1
ATOM 764 C CA . GLU A 1 99 ? -0.430 -4.448 8.431 1.00 70.81 99 GLU A CA 1
ATOM 765 C C . GLU A 1 99 ? -1.293 -3.693 9.447 1.00 70.81 99 GLU A C 1
ATOM 767 O O . GLU A 1 99 ? -1.772 -4.310 10.390 1.00 70.81 99 GLU A O 1
ATOM 772 N N . MET A 1 100 ? -1.603 -2.414 9.207 1.00 72.31 100 MET A N 1
ATOM 773 C CA . MET A 1 100 ? -2.493 -1.636 10.079 1.00 72.31 100 MET A CA 1
ATOM 774 C C . MET A 1 100 ? -3.897 -2.254 10.196 1.00 72.31 100 MET A C 1
ATOM 776 O O . MET A 1 100 ? -4.452 -2.328 11.286 1.00 72.31 100 MET A O 1
ATOM 780 N N . LEU A 1 101 ? -4.477 -2.720 9.086 1.00 65.69 101 LEU A N 1
ATOM 781 C CA . LEU A 1 101 ? -5.807 -3.338 9.100 1.00 65.69 101 LEU A CA 1
ATOM 782 C C . LEU A 1 101 ? -5.829 -4.684 9.834 1.00 65.69 101 LEU A C 1
ATOM 784 O O . LEU A 1 101 ? -6.817 -4.988 10.493 1.00 65.69 101 LEU A O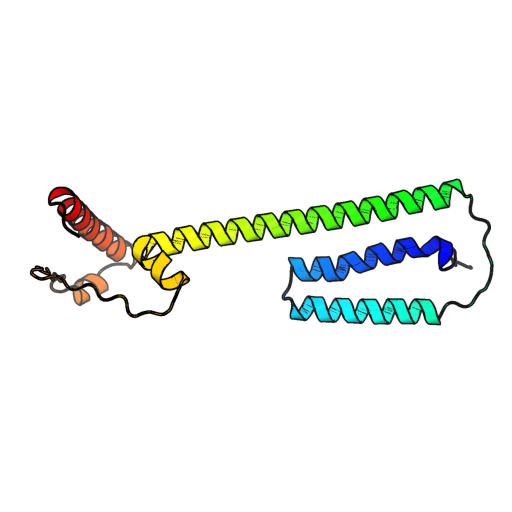 1
ATOM 788 N N . LEU A 1 102 ? -4.756 -5.475 9.742 1.00 58.62 102 LEU A N 1
ATOM 789 C CA . LEU A 1 102 ? -4.642 -6.731 10.490 1.00 58.62 102 LEU A CA 1
ATOM 790 C C . LEU A 1 102 ? -4.589 -6.486 12.003 1.00 58.62 102 LEU A C 1
ATOM 792 O O . LEU A 1 102 ? -5.210 -7.234 12.752 1.00 58.62 102 LEU A O 1
ATOM 796 N N . LEU A 1 103 ? -3.907 -5.422 12.432 1.00 57.22 103 LEU A N 1
ATOM 797 C CA . LEU A 1 103 ? -3.800 -5.047 13.845 1.00 57.22 103 LEU A CA 1
ATOM 798 C C . LEU A 1 103 ? -5.100 -4.475 14.426 1.00 57.22 103 LEU A C 1
ATOM 800 O O . LEU A 1 103 ? -5.290 -4.517 15.633 1.00 57.22 103 LEU A O 1
ATOM 804 N N . ASN A 1 104 ? -6.007 -3.973 13.582 1.00 56.91 104 ASN A N 1
ATOM 805 C CA . ASN A 1 104 ? -7.307 -3.463 14.028 1.00 56.91 104 ASN A CA 1
ATOM 806 C C . ASN A 1 104 ? -8.357 -4.565 14.257 1.00 56.91 104 ASN A C 1
ATOM 808 O O . ASN A 1 104 ? -9.423 -4.270 14.785 1.00 56.91 104 ASN A O 1
ATOM 812 N N . ILE A 1 105 ? -8.106 -5.803 13.815 1.00 62.22 105 ILE A N 1
ATOM 813 C CA . ILE A 1 105 ? -9.066 -6.919 13.923 1.00 62.22 105 ILE A CA 1
ATOM 814 C C . ILE A 1 105 ? -8.561 -7.994 14.895 1.00 62.22 105 ILE A C 1
ATOM 816 O O . ILE A 1 105 ? -9.369 -8.687 15.507 1.00 62.22 105 ILE A O 1
ATOM 820 N N . LEU A 1 106 ? -7.240 -8.151 15.041 1.00 57.28 106 LEU A N 1
ATOM 821 C CA . LEU A 1 106 ? -6.630 -9.147 15.921 1.00 57.28 106 LEU A CA 1
ATOM 822 C C . LEU A 1 106 ? -5.451 -8.535 16.697 1.00 57.28 106 LEU A C 1
ATOM 824 O O . LEU A 1 106 ? -4.618 -7.867 16.075 1.00 57.28 106 LEU A O 1
ATOM 828 N N . PRO A 1 107 ? -5.322 -8.820 18.009 1.00 61.28 107 PRO A N 1
ATOM 829 C CA . PRO A 1 107 ? -4.130 -8.495 18.790 1.00 61.28 107 PRO A CA 1
ATOM 830 C C . PRO A 1 107 ? -2.847 -8.981 18.100 1.00 61.28 107 PRO A C 1
ATOM 832 O O . PRO A 1 107 ? -2.826 -10.027 17.431 1.00 61.28 107 PRO A O 1
ATOM 835 N N . ILE A 1 108 ? -1.760 -8.216 18.241 1.00 61.66 108 ILE A N 1
ATOM 836 C CA . ILE A 1 108 ? -0.512 -8.448 17.498 1.00 61.66 108 ILE A CA 1
ATOM 837 C C . ILE A 1 108 ? 0.091 -9.824 17.811 1.00 61.66 108 ILE A C 1
ATOM 839 O O . ILE A 1 108 ? 0.678 -10.459 16.927 1.00 61.66 108 ILE A O 1
ATOM 843 N N . GLU A 1 109 ? -0.137 -10.310 19.028 1.00 62.16 109 GLU A N 1
ATOM 844 C CA . GLU A 1 109 ? 0.260 -11.611 19.554 1.00 62.16 109 GLU A CA 1
ATOM 845 C C . GLU A 1 109 ? -0.319 -12.744 18.697 1.00 62.16 109 GLU A C 1
ATOM 847 O O . GLU A 1 109 ? 0.423 -13.601 18.215 1.00 62.16 109 GLU A O 1
ATOM 852 N N . ILE A 1 110 ? -1.622 -12.691 18.400 1.00 61.97 110 ILE A N 1
ATOM 853 C CA . ILE A 1 110 ? -2.323 -13.697 17.588 1.00 61.97 110 ILE A CA 1
ATOM 854 C C . ILE A 1 110 ? -1.880 -13.600 16.120 1.00 61.97 110 ILE A C 1
ATOM 856 O O . ILE A 1 110 ? -1.663 -14.616 15.451 1.00 61.97 110 ILE A O 1
ATOM 860 N N . SER A 1 111 ? -1.674 -12.378 15.615 1.00 60.25 111 SER A N 1
ATOM 861 C CA . SER A 1 111 ? -1.276 -12.146 14.219 1.00 60.25 111 SER A CA 1
ATOM 862 C C . SER A 1 111 ? 0.110 -12.719 13.877 1.00 60.25 111 SER A C 1
ATOM 864 O O . SER A 1 111 ? 0.314 -13.235 12.774 1.00 60.25 111 SER A O 1
ATOM 866 N N . ASN A 1 112 ? 1.059 -12.669 14.819 1.00 63.88 112 ASN A N 1
ATOM 867 C CA . ASN A 1 112 ? 2.412 -13.195 14.632 1.00 63.88 112 ASN A CA 1
ATOM 868 C C . ASN A 1 112 ? 2.436 -14.726 14.655 1.00 63.88 112 ASN A C 1
ATOM 870 O O . ASN A 1 112 ? 3.166 -15.335 13.871 1.00 63.88 112 ASN A O 1
ATOM 874 N N . ILE A 1 113 ? 1.597 -15.344 15.491 1.00 63.44 113 ILE A N 1
ATOM 875 C CA . ILE A 1 113 ? 1.450 -16.802 15.541 1.00 63.44 113 ILE A CA 1
ATOM 876 C C . ILE A 1 113 ? 0.875 -17.317 14.211 1.00 63.44 113 ILE A C 1
ATOM 878 O O . ILE A 1 113 ? 1.444 -18.230 13.612 1.00 63.44 113 ILE A O 1
ATOM 882 N N . LEU A 1 114 ? -0.172 -16.667 13.685 1.00 61.91 114 LEU A N 1
ATOM 883 C CA . LEU A 1 114 ? -0.822 -17.055 12.423 1.00 61.91 114 LEU A CA 1
ATOM 884 C C . LEU A 1 114 ? 0.055 -16.850 11.174 1.00 61.91 114 LEU A C 1
ATOM 886 O O . LEU A 1 114 ? -0.107 -17.569 10.189 1.00 61.91 114 LEU A O 1
ATOM 890 N N . LYS A 1 115 ? 0.987 -15.885 11.187 1.00 61.81 115 LYS A N 1
ATOM 891 C CA . LYS A 1 115 ? 1.937 -15.659 10.077 1.00 61.81 115 LYS A CA 1
ATOM 892 C C . LYS A 1 115 ? 3.051 -16.711 10.010 1.00 61.81 115 LYS A C 1
ATOM 894 O O . LYS A 1 115 ? 3.614 -16.907 8.934 1.00 61.81 115 LYS A O 1
ATOM 899 N N . GLY A 1 116 ? 3.393 -17.338 11.138 1.00 64.44 116 GLY A N 1
ATOM 900 C CA . GLY A 1 116 ? 4.505 -18.285 11.249 1.00 64.44 116 GLY A CA 1
ATOM 901 C C . GLY A 1 116 ? 4.115 -19.730 10.944 1.00 64.44 116 GLY A C 1
ATOM 902 O O . GLY A 1 116 ? 4.796 -20.390 10.165 1.00 64.44 116 GLY A O 1
ATOM 903 N N . GLU A 1 117 ? 3.011 -20.214 11.519 1.00 58.56 117 GLU A N 1
ATOM 904 C CA . GLU A 1 117 ? 2.495 -21.569 11.299 1.00 58.56 117 GLU A CA 1
ATOM 905 C C . GLU A 1 117 ? 0.973 -21.630 11.513 1.00 58.56 117 GLU A C 1
ATOM 907 O O . GLU A 1 117 ? 0.432 -21.019 12.432 1.00 58.56 117 GLU A O 1
ATOM 912 N N . TYR A 1 118 ? 0.277 -22.439 10.705 1.00 57.47 118 TYR A N 1
ATOM 913 C CA . TYR A 1 118 ? -1.142 -22.768 10.896 1.00 57.47 118 TYR A CA 1
ATOM 914 C C . TYR A 1 118 ? -1.310 -23.750 12.067 1.00 57.47 118 TYR A C 1
ATOM 916 O O . TYR A 1 118 ? -1.596 -24.931 11.871 1.00 57.47 118 TYR A O 1
ATOM 924 N N . ARG A 1 119 ? -1.083 -23.278 13.293 1.00 62.69 119 ARG A N 1
ATOM 925 C CA . ARG A 1 119 ? -1.351 -24.033 14.526 1.00 62.69 119 ARG A CA 1
ATOM 926 C C . ARG A 1 119 ? -2.682 -23.573 15.109 1.00 62.69 119 ARG A C 1
ATOM 928 O O . ARG A 1 119 ? -3.012 -22.392 15.036 1.00 62.69 119 ARG A O 1
ATOM 935 N N . THR A 1 120 ? -3.435 -24.483 15.717 1.00 65.31 120 THR A N 1
ATOM 936 C CA . THR A 1 120 ? -4.584 -24.102 16.547 1.00 65.31 120 THR A CA 1
ATOM 937 C C . THR A 1 120 ? -4.075 -23.320 17.757 1.00 65.31 120 THR A C 1
ATOM 939 O O . THR A 1 120 ? -3.302 -23.854 18.548 1.00 65.31 120 THR A O 1
ATOM 942 N N . ILE A 1 121 ? -4.491 -22.059 17.882 1.00 66.06 121 ILE A N 1
ATOM 943 C CA . ILE A 1 121 ? -4.207 -21.211 19.045 1.00 66.06 121 ILE A CA 1
ATOM 944 C C . ILE A 1 121 ? -5.300 -21.505 20.069 1.00 66.06 121 ILE A C 1
ATOM 946 O O . ILE A 1 121 ? -6.464 -21.184 19.834 1.00 66.06 121 ILE A O 1
ATOM 950 N N . ALA A 1 122 ? -4.947 -22.196 21.147 1.00 70.31 122 ALA A N 1
ATOM 951 C CA . ALA A 1 122 ? -5.866 -22.532 22.224 1.00 70.31 122 ALA A CA 1
ATOM 952 C C . ALA A 1 122 ? -5.112 -22.465 23.552 1.00 70.31 122 ALA A C 1
ATOM 954 O O . ALA A 1 122 ? -4.374 -23.388 23.894 1.00 70.31 122 ALA A O 1
ATOM 955 N N . ASP A 1 123 ? -5.307 -21.365 24.274 1.00 75.00 123 ASP A N 1
ATOM 956 C CA . ASP A 1 123 ? -4.787 -21.190 25.624 1.00 75.00 123 ASP A CA 1
ATOM 957 C C . ASP A 1 123 ? -5.809 -21.709 26.641 1.00 75.00 123 ASP A C 1
ATOM 959 O O . ASP A 1 123 ? -7.019 -21.501 26.509 1.00 75.00 123 ASP A O 1
ATOM 963 N N . GLN A 1 124 ? -5.324 -22.434 27.649 1.00 78.06 124 GLN A N 1
ATOM 964 C CA . GLN A 1 124 ? -6.151 -22.937 28.739 1.00 78.06 124 GLN A CA 1
ATOM 965 C C . GLN A 1 124 ? -6.103 -21.953 29.906 1.00 78.06 124 GLN A C 1
ATOM 967 O O . GLN A 1 124 ? -5.030 -21.644 30.418 1.00 78.06 124 GLN A O 1
ATOM 972 N N . TYR A 1 125 ? -7.276 -21.526 30.366 1.00 82.75 125 TYR A N 1
ATOM 973 C CA . TYR A 1 125 ? -7.431 -20.706 31.562 1.00 82.75 125 TYR A CA 1
ATOM 974 C C . TYR A 1 125 ? -8.101 -21.537 32.661 1.00 82.75 125 TYR A C 1
ATOM 976 O O . TYR A 1 125 ? -9.180 -22.089 32.446 1.00 82.75 125 TYR A O 1
ATOM 984 N N . ASP A 1 126 ? -7.471 -21.623 33.837 1.00 86.06 126 ASP A N 1
ATOM 985 C CA . ASP A 1 126 ? -7.985 -22.409 34.974 1.00 86.06 126 ASP A CA 1
ATOM 986 C C . ASP A 1 126 ? -9.284 -21.827 35.554 1.00 86.06 126 ASP A C 1
ATOM 988 O O . ASP A 1 126 ? -10.140 -22.560 36.052 1.00 86.06 126 ASP A O 1
ATOM 992 N N . ALA A 1 127 ? -9.447 -20.504 35.476 1.00 87.75 127 ALA A N 1
ATOM 993 C CA . ALA A 1 127 ? -10.653 -19.799 35.882 1.00 87.75 127 ALA A CA 1
ATOM 994 C C . ALA A 1 127 ? -10.847 -18.544 35.020 1.00 87.75 127 ALA A C 1
ATOM 996 O O . ALA A 1 127 ? -10.054 -17.609 35.089 1.00 87.75 127 ALA A O 1
ATOM 997 N N . ALA A 1 128 ? -11.924 -18.519 34.238 1.00 88.69 128 ALA A N 1
ATOM 998 C CA . ALA A 1 128 ? -12.356 -17.364 33.459 1.00 88.69 128 ALA A CA 1
ATOM 999 C C . ALA A 1 128 ? -13.866 -17.159 33.641 1.00 88.69 128 ALA A C 1
ATOM 1001 O O . ALA A 1 128 ? -14.615 -18.117 33.842 1.00 88.69 128 ALA A O 1
ATOM 1002 N N . SER A 1 129 ? -14.316 -15.907 33.589 1.00 87.06 129 SER A N 1
ATOM 1003 C CA . SER A 1 129 ? -15.738 -15.547 33.599 1.00 87.06 129 SER A CA 1
ATOM 1004 C C . SER A 1 129 ? -16.055 -14.793 32.317 1.00 87.06 129 SER A C 1
ATOM 1006 O O . SER A 1 129 ? -15.360 -13.840 31.990 1.00 87.06 129 SER A O 1
ATOM 1008 N N . ILE A 1 130 ? -17.090 -15.224 31.595 1.00 88.69 130 ILE A N 1
ATOM 1009 C CA . ILE A 1 130 ? -17.474 -14.653 30.299 1.00 88.69 130 ILE A CA 1
ATOM 1010 C C . ILE A 1 130 ? -18.846 -13.993 30.445 1.00 88.69 130 ILE A C 1
ATOM 1012 O O . ILE A 1 130 ? -19.792 -14.626 30.919 1.00 88.69 130 ILE A O 1
ATOM 1016 N N . LEU A 1 131 ? -18.956 -12.729 30.031 1.00 86.19 131 LEU A N 1
ATOM 1017 C CA . LEU A 1 131 ? -20.213 -11.986 29.996 1.00 86.19 131 LEU A CA 1
ATOM 1018 C C . LEU A 1 131 ? -20.793 -12.009 28.578 1.00 86.19 131 LEU A C 1
ATOM 1020 O O . LEU A 1 131 ? -20.148 -11.570 27.633 1.00 86.19 131 LEU A O 1
ATOM 1024 N N . PHE A 1 132 ? -22.041 -12.457 28.449 1.00 86.56 132 PHE A N 1
ATOM 1025 C CA . PHE A 1 132 ? -22.824 -12.305 27.224 1.00 86.56 132 PHE A CA 1
ATOM 1026 C C . PHE A 1 132 ? -23.936 -11.286 27.462 1.00 86.56 132 PHE A C 1
ATOM 1028 O O . PHE A 1 132 ? -24.733 -11.440 28.389 1.00 86.56 132 PHE A O 1
ATOM 1035 N N . ALA A 1 133 ? -23.994 -10.259 26.618 1.00 85.94 133 ALA A N 1
ATOM 1036 C CA . ALA A 1 133 ? -25.038 -9.242 26.628 1.00 85.94 133 ALA A CA 1
ATOM 1037 C C . ALA A 1 133 ? -25.646 -9.119 25.227 1.00 85.94 133 ALA A C 1
ATOM 1039 O O . ALA A 1 133 ? -24.934 -9.204 24.229 1.00 85.94 133 ALA A O 1
ATOM 1040 N N . ASP A 1 134 ? -26.961 -8.925 25.160 1.00 86.50 134 ASP A N 1
ATOM 1041 C CA . ASP A 1 134 ? -27.698 -8.730 23.911 1.00 86.50 134 ASP A CA 1
ATOM 1042 C C . ASP A 1 134 ? -28.689 -7.571 24.064 1.00 86.50 134 ASP A C 1
ATOM 1044 O O . ASP A 1 134 ? -29.192 -7.291 25.160 1.00 86.50 134 ASP A O 1
ATOM 1048 N N . VAL A 1 135 ? -28.972 -6.893 22.955 1.00 85.50 135 VAL A N 1
ATOM 1049 C CA . VAL A 1 135 ? -29.918 -5.782 22.916 1.00 85.50 135 VAL A CA 1
ATOM 1050 C C . VAL A 1 135 ? -31.327 -6.342 22.770 1.00 85.50 135 VAL A C 1
ATOM 1052 O O . VAL A 1 135 ? -31.738 -6.853 21.725 1.00 85.50 135 VAL A O 1
ATOM 1055 N N . VAL A 1 136 ? -32.115 -6.189 23.830 1.00 89.75 136 VAL A N 1
ATOM 1056 C CA . VAL A 1 136 ? -33.524 -6.582 23.832 1.00 89.75 136 VAL A CA 1
ATOM 1057 C C . VAL A 1 136 ? -34.266 -5.854 22.706 1.00 89.75 136 VAL A C 1
ATOM 1059 O O . VAL A 1 136 ? -34.195 -4.636 22.585 1.00 89.75 136 VAL A O 1
ATOM 1062 N N . GLN A 1 137 ? -35.005 -6.610 21.887 1.00 87.75 137 GLN A N 1
ATOM 1063 C CA . GLN A 1 137 ? -35.778 -6.082 20.751 1.00 87.75 137 GLN A CA 1
ATOM 1064 C C . GLN A 1 137 ? -34.938 -5.335 19.694 1.00 87.75 137 GLN A C 1
ATOM 1066 O O . GLN A 1 137 ? -35.439 -4.424 19.029 1.00 87.75 137 GLN A O 1
ATOM 1071 N N . PHE A 1 138 ? -33.699 -5.771 19.452 1.00 88.31 138 PHE A N 1
ATOM 1072 C CA . PHE A 1 138 ? -32.853 -5.198 18.402 1.00 88.31 138 PHE A CA 1
ATOM 1073 C C . PHE A 1 138 ? -33.523 -5.173 17.015 1.00 88.31 138 PHE A C 1
ATOM 1075 O O . PHE A 1 138 ? -33.488 -4.162 16.319 1.00 88.31 138 PHE A O 1
ATOM 1082 N N . THR A 1 139 ? -34.183 -6.260 16.593 1.00 87.50 139 THR A N 1
ATOM 1083 C CA . THR A 1 139 ? -34.738 -6.352 15.230 1.00 87.50 139 THR A CA 1
ATOM 1084 C C . THR A 1 139 ? -35.861 -5.338 14.946 1.00 87.50 139 THR A C 1
ATOM 1086 O O . THR A 1 139 ? -35.819 -4.719 13.883 1.00 87.50 139 THR A O 1
ATOM 1089 N N . PRO A 1 140 ? -36.872 -5.136 15.818 1.00 90.25 140 PRO A N 1
ATOM 1090 C CA . PRO A 1 140 ? -37.831 -4.040 15.652 1.00 90.25 140 PRO A CA 1
ATOM 1091 C C . PRO A 1 140 ? -37.182 -2.651 15.634 1.00 90.25 140 PRO A C 1
ATOM 1093 O O . PRO A 1 140 ? -37.524 -1.844 14.771 1.00 90.25 140 PRO A O 1
ATOM 1096 N N . LEU A 1 141 ? -36.227 -2.398 16.536 1.00 87.50 141 LEU A N 1
ATOM 1097 C CA . LEU A 1 141 ? -35.514 -1.123 16.638 1.00 87.50 141 LEU A CA 1
ATOM 1098 C C . LEU A 1 141 ? -34.763 -0.802 15.337 1.00 87.50 141 LEU A C 1
ATOM 1100 O O . LEU A 1 141 ? -34.973 0.253 14.739 1.00 87.50 141 LEU A O 1
ATOM 1104 N N . ALA A 1 142 ? -33.990 -1.766 14.834 1.00 90.00 142 ALA A N 1
ATOM 1105 C CA . ALA A 1 142 ? -33.223 -1.652 13.597 1.00 90.00 142 ALA A CA 1
ATOM 1106 C C . ALA A 1 142 ? -34.099 -1.382 12.363 1.00 90.00 142 ALA A C 1
ATOM 1108 O O . ALA A 1 142 ? -33.672 -0.685 11.449 1.00 90.00 142 ALA A O 1
ATOM 1109 N N . ARG A 1 143 ? -35.338 -1.896 12.326 1.00 91.44 143 ARG A N 1
ATOM 1110 C CA . ARG A 1 143 ? -36.280 -1.614 11.224 1.00 91.44 143 ARG A CA 1
ATOM 1111 C C . ARG A 1 143 ? -36.821 -0.187 11.240 1.00 91.44 143 ARG A C 1
ATOM 1113 O O . ARG A 1 143 ? -37.279 0.281 10.203 1.00 91.44 143 ARG A O 1
ATOM 1120 N N . SER A 1 144 ? -36.835 0.463 12.402 1.00 92.50 144 SER A N 1
ATOM 1121 C CA . SER A 1 144 ? -37.358 1.825 12.567 1.00 92.50 144 SER A CA 1
ATOM 1122 C C . SER A 1 144 ? -36.312 2.923 12.348 1.00 92.50 144 SER A C 1
ATOM 1124 O O . SER A 1 144 ? -36.675 4.094 12.324 1.00 92.50 144 SER A O 1
ATOM 1126 N N . MET A 1 145 ? -35.041 2.550 12.172 1.00 92.38 145 MET A N 1
ATOM 1127 C CA . MET A 1 145 ? -33.903 3.461 12.047 1.00 92.38 145 MET A CA 1
ATOM 1128 C C . MET A 1 145 ? -33.271 3.378 10.658 1.00 92.38 145 MET A C 1
ATOM 1130 O O . MET A 1 145 ? -33.291 2.331 10.005 1.00 92.38 145 MET A O 1
ATOM 1134 N N . SER A 1 146 ? -32.665 4.474 10.206 1.00 94.81 146 SER A N 1
ATOM 1135 C CA . SER A 1 146 ? -31.770 4.421 9.052 1.00 94.81 146 SER A CA 1
ATOM 1136 C C . SER A 1 146 ? -30.473 3.672 9.404 1.00 94.81 146 SER A C 1
ATOM 1138 O O . SER A 1 146 ? -30.075 3.633 10.572 1.00 94.81 146 SER A O 1
ATOM 1140 N N . PRO A 1 147 ? -29.752 3.113 8.413 1.00 91.00 147 PRO A N 1
ATOM 1141 C CA . PRO A 1 147 ? -28.473 2.448 8.664 1.00 91.00 147 PRO A CA 1
ATOM 1142 C C . PRO A 1 147 ? -27.458 3.326 9.406 1.00 91.00 147 PRO A C 1
ATOM 1144 O O . PRO A 1 147 ? -26.676 2.818 10.199 1.00 91.00 147 PRO A O 1
ATOM 1147 N N . MET A 1 148 ? -27.476 4.640 9.167 1.00 89.88 148 MET A N 1
ATOM 1148 C CA . MET A 1 148 ? -26.544 5.575 9.797 1.00 89.88 148 MET A CA 1
ATOM 1149 C C . MET A 1 148 ? -26.871 5.799 11.276 1.00 89.88 148 MET A C 1
ATOM 1151 O O . MET A 1 148 ? -25.969 5.784 12.106 1.00 89.88 148 MET A O 1
ATOM 1155 N N . GLU A 1 149 ? -28.155 5.942 11.610 1.00 91.25 149 GLU A N 1
ATOM 1156 C CA . GLU A 1 149 ? -28.618 6.082 12.998 1.00 91.25 149 GLU A CA 1
ATOM 1157 C C . GLU A 1 149 ? -28.392 4.798 13.796 1.00 91.25 149 GLU A C 1
ATOM 1159 O O . GLU A 1 149 ? -27.943 4.855 14.937 1.00 91.25 149 GLU A O 1
ATOM 1164 N N . LEU A 1 150 ? -28.650 3.636 13.187 1.00 90.75 150 LEU A N 1
ATOM 1165 C CA . LEU A 1 150 ? -28.431 2.347 13.838 1.00 90.75 150 LEU A CA 1
ATOM 1166 C C . LEU A 1 150 ? -26.948 2.114 14.153 1.00 90.75 150 LEU A C 1
ATOM 1168 O O . LEU A 1 150 ? -26.620 1.652 15.242 1.00 90.75 150 LEU A O 1
ATOM 1172 N N . VAL A 1 151 ? -26.056 2.434 13.210 1.00 90.94 151 VAL A N 1
ATOM 1173 C CA . VAL A 1 151 ? -24.607 2.334 13.435 1.00 90.94 151 VAL A CA 1
ATOM 1174 C C .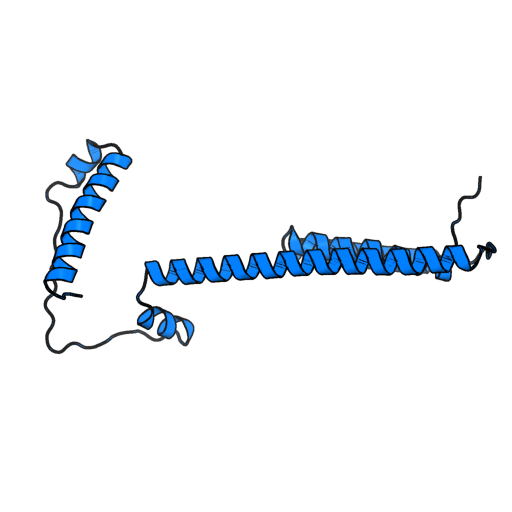 VAL A 1 151 ? -24.159 3.323 14.508 1.00 90.94 151 VAL A C 1
ATOM 1176 O O . VAL A 1 151 ? -23.395 2.927 15.378 1.00 90.94 151 VAL A O 1
ATOM 1179 N N . GLY A 1 152 ? -24.666 4.560 14.501 1.00 89.44 152 GLY A N 1
ATOM 1180 C CA . GLY A 1 152 ? -24.355 5.545 15.543 1.00 89.44 152 GLY A CA 1
ATOM 1181 C C . GLY A 1 152 ? -24.782 5.092 16.942 1.00 89.44 152 GLY A C 1
ATOM 1182 O O . GLY A 1 152 ? -24.001 5.194 17.881 1.00 89.44 152 GLY A O 1
ATOM 1183 N N . LEU A 1 153 ? -25.979 4.509 17.074 1.00 90.31 153 LEU A N 1
ATOM 1184 C CA . LEU A 1 153 ? -26.441 3.932 18.340 1.00 90.31 153 LEU A CA 1
ATOM 1185 C C . LEU A 1 153 ? -25.524 2.798 18.820 1.00 90.31 153 LEU A C 1
ATOM 1187 O O . LEU A 1 153 ? -25.199 2.724 20.003 1.00 90.31 153 LEU A O 1
ATOM 1191 N N . LEU A 1 154 ? -25.136 1.892 17.918 1.00 91.12 154 LEU A N 1
ATOM 1192 C CA . LEU A 1 154 ? -24.232 0.795 18.263 1.00 91.12 154 LEU A CA 1
ATOM 1193 C C . LEU A 1 154 ? -22.860 1.321 18.693 1.00 91.12 154 LEU A C 1
ATOM 1195 O O . LEU A 1 154 ? -22.322 0.825 19.677 1.00 91.12 154 LEU A O 1
ATOM 1199 N N . ASP A 1 155 ? -22.333 2.333 18.005 1.00 90.44 155 ASP A N 1
ATOM 1200 C CA . ASP A 1 155 ? -21.056 2.967 18.342 1.00 90.44 155 ASP A CA 1
ATOM 1201 C C . ASP A 1 155 ? -21.081 3.560 19.760 1.00 90.44 155 ASP A C 1
ATOM 1203 O O . ASP A 1 155 ? -20.185 3.292 20.555 1.00 90.44 155 ASP A O 1
ATOM 1207 N N . GLU A 1 156 ? -22.155 4.264 20.138 1.00 91.75 156 GLU A N 1
ATOM 1208 C CA . GLU A 1 156 ? -22.330 4.778 21.506 1.00 91.75 156 GLU A CA 1
ATOM 1209 C C . GLU A 1 156 ? -22.380 3.655 22.557 1.00 91.75 156 GLU A C 1
ATOM 1211 O O . GLU A 1 156 ? -21.732 3.750 23.603 1.00 91.75 156 GLU A O 1
ATOM 1216 N N . VAL A 1 157 ? -23.126 2.577 22.286 1.00 90.75 157 VAL A N 1
ATOM 1217 C CA . VAL A 1 157 ? -23.243 1.435 23.210 1.00 90.75 157 VAL A CA 1
ATOM 1218 C C . VAL A 1 157 ? -21.897 0.731 23.390 1.00 90.75 157 VAL A C 1
ATOM 1220 O O . VAL A 1 157 ? -21.497 0.472 24.528 1.00 90.75 157 VAL A O 1
ATOM 1223 N N . PHE A 1 158 ? -21.185 0.443 22.298 1.00 89.00 158 PHE A N 1
ATOM 1224 C CA . PHE A 1 158 ? -19.885 -0.227 22.359 1.00 89.00 158 PHE A 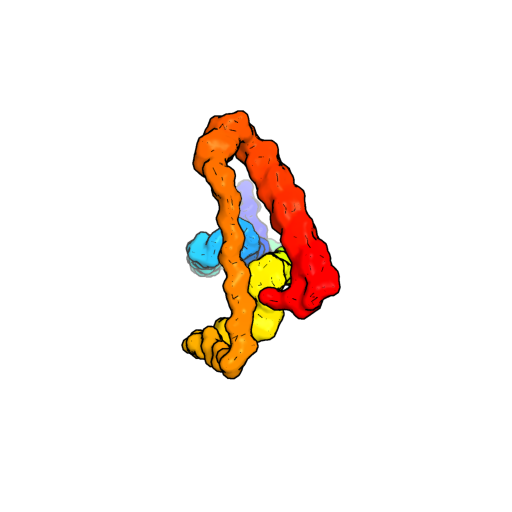CA 1
ATOM 1225 C C . PHE A 1 158 ? -18.811 0.664 22.979 1.00 89.00 158 PHE A C 1
ATOM 1227 O O . PHE A 1 158 ? -18.059 0.181 23.815 1.00 89.00 158 PHE A O 1
ATOM 1234 N N . MET A 1 159 ? -18.824 1.971 22.718 1.00 91.19 159 MET A N 1
ATOM 1235 C CA . MET A 1 159 ? -17.926 2.913 23.388 1.00 91.19 159 MET A CA 1
ATOM 1236 C C . MET A 1 159 ? -18.133 2.922 24.911 1.00 91.19 159 MET A C 1
ATOM 1238 O O . MET A 1 159 ? -17.168 2.978 25.673 1.00 91.19 159 MET A O 1
ATOM 1242 N N . CYS A 1 160 ? -19.379 2.830 25.391 1.00 90.19 160 CYS A N 1
ATOM 1243 C CA . CYS A 1 160 ? -19.638 2.664 26.823 1.00 90.19 160 CYS A CA 1
ATOM 1244 C C . CYS A 1 160 ? -19.085 1.344 27.374 1.00 90.19 160 CYS A C 1
ATOM 1246 O O . CYS A 1 160 ? -18.584 1.333 28.500 1.00 90.19 160 CYS A O 1
ATOM 1248 N N . PHE A 1 161 ? -19.169 0.246 26.619 1.00 90.38 161 PHE A N 1
ATOM 1249 C CA . PHE A 1 161 ? -18.563 -1.020 27.028 1.00 90.38 161 PHE A CA 1
ATOM 1250 C C . PHE A 1 161 ? -17.041 -0.944 27.053 1.00 90.38 161 PHE A C 1
ATOM 1252 O O . PHE A 1 161 ? -16.470 -1.321 28.072 1.00 90.38 161 PHE A O 1
ATOM 1259 N N . ASP A 1 162 ? -16.402 -0.374 26.036 1.00 89.00 162 ASP A N 1
ATOM 1260 C CA . ASP A 1 162 ? -14.946 -0.200 25.986 1.00 89.00 162 ASP A CA 1
ATOM 1261 C C . ASP A 1 162 ? -14.448 0.609 27.194 1.00 89.00 162 ASP A C 1
ATOM 1263 O O . ASP A 1 162 ? -13.517 0.204 27.887 1.00 89.00 162 ASP A O 1
ATOM 1267 N N . LEU A 1 163 ? -15.148 1.693 27.552 1.00 91.56 163 LEU A N 1
ATOM 1268 C CA . LEU A 1 163 ? -14.833 2.477 28.752 1.00 91.56 163 LEU A CA 1
ATOM 1269 C C . LEU A 1 163 ? -14.980 1.675 30.052 1.00 91.56 163 LEU A C 1
ATOM 1271 O O . LEU A 1 163 ? -14.244 1.916 31.012 1.00 91.56 163 LEU A O 1
ATOM 1275 N N . LEU A 1 164 ? -15.948 0.758 30.130 1.00 91.44 164 LEU A N 1
ATOM 1276 C CA . LEU A 1 164 ? -16.109 -0.122 31.288 1.00 91.44 164 LEU A CA 1
ATOM 1277 C C . LEU A 1 164 ? -15.005 -1.184 31.320 1.00 91.44 164 LEU A C 1
ATOM 1279 O O . LEU A 1 164 ? -14.440 -1.411 32.388 1.00 91.44 164 LEU A O 1
ATOM 1283 N N . VAL A 1 165 ? -14.671 -1.784 30.178 1.00 90.62 165 VAL A N 1
ATOM 1284 C CA . VAL A 1 165 ? -13.579 -2.756 30.029 1.00 90.62 165 VAL A CA 1
ATOM 1285 C C . VAL A 1 165 ? -12.256 -2.128 30.472 1.00 90.62 165 VAL A C 1
ATOM 1287 O O . VAL A 1 165 ? -11.618 -2.658 31.382 1.00 90.62 165 VAL A O 1
ATOM 1290 N N . ASP A 1 166 ? -11.926 -0.932 29.978 1.00 89.69 166 ASP A N 1
ATOM 1291 C CA . ASP A 1 166 ? -10.730 -0.178 30.378 1.00 89.69 166 ASP A CA 1
ATOM 1292 C C . ASP A 1 166 ? -10.737 0.172 31.873 1.00 89.69 166 ASP A C 1
ATOM 1294 O O . ASP A 1 166 ? -9.737 0.012 32.581 1.00 89.69 166 ASP A O 1
ATOM 1298 N N . LYS A 1 167 ? -11.877 0.648 32.390 1.00 92.12 167 LYS A N 1
ATOM 1299 C CA . LYS A 1 167 ? -12.010 1.045 33.799 1.00 92.12 167 LYS A CA 1
ATOM 1300 C C . LYS A 1 167 ? -11.846 -0.135 34.755 1.00 92.12 167 LYS A C 1
ATOM 1302 O O . LYS A 1 167 ? -11.281 0.041 35.835 1.00 92.12 167 LYS A O 1
ATOM 1307 N N . TYR A 1 168 ? -12.381 -1.298 34.396 1.00 92.00 168 TYR A N 1
ATOM 1308 C CA . TYR A 1 168 ? -12.327 -2.507 35.218 1.00 92.00 168 TYR A CA 1
ATOM 1309 C C . TYR A 1 168 ? -11.149 -3.426 34.863 1.00 92.00 168 TYR A C 1
ATOM 1311 O O . TYR A 1 168 ? -10.979 -4.434 35.543 1.00 92.00 168 TYR A O 1
ATOM 1319 N N . GLN A 1 169 ? -10.319 -3.044 33.881 1.00 88.12 169 GLN A N 1
ATOM 1320 C CA . GLN A 1 169 ? -9.160 -3.807 33.398 1.00 88.12 169 GLN A CA 1
ATOM 1321 C C . GLN A 1 169 ? -9.553 -5.239 33.000 1.00 88.12 169 GLN A C 1
ATOM 1323 O O . GLN A 1 169 ? -8.951 -6.214 33.450 1.00 88.12 169 GLN A O 1
ATOM 1328 N N . LEU A 1 170 ? -10.632 -5.342 32.224 1.00 84.12 170 LEU A N 1
ATOM 1329 C CA . LEU A 1 170 ? -11.129 -6.597 31.660 1.00 84.12 170 LEU A CA 1
ATOM 1330 C C . LEU A 1 170 ? -10.516 -6.814 30.264 1.00 84.12 170 LEU A C 1
ATOM 1332 O O . LEU A 1 170 ? -10.047 -5.857 29.651 1.00 84.12 170 LEU A O 1
ATOM 1336 N N . GLU A 1 171 ? -10.534 -8.055 29.778 1.00 65.56 171 GLU A N 1
ATOM 1337 C CA . GLU A 1 171 ? -10.132 -8.447 28.413 1.00 65.56 171 GLU A CA 1
ATOM 1338 C C . GLU A 1 171 ? -11.310 -9.072 27.657 1.00 65.56 171 GLU A C 1
ATOM 1340 O O . GLU A 1 171 ? -12.139 -9.752 28.314 1.00 65.56 171 GLU A O 1
#

Secondary structure (DSSP, 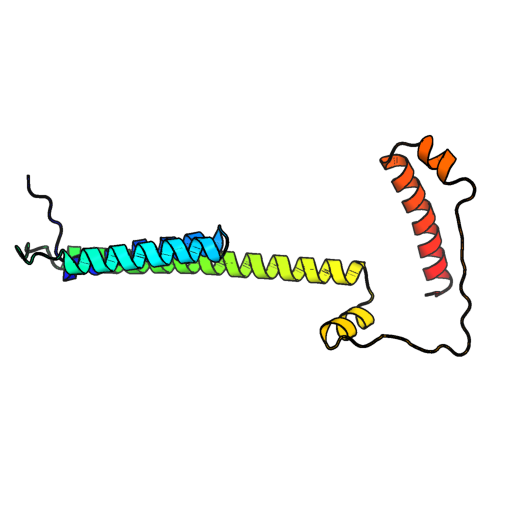8-state):
-------HHHHGGGHHHHHHHHHHHHHHS-HHHHHHHHHHHHHHHHHHHHT----------HHHHHHHHHHHHHHHHHHHHHHHHHHHHHHHHHHHHHHHHHHTTS-HHHHHHHHH---------SS--------TTHHHHHHHS-HHHHHHHHHHHHHHHHHHHHHHT--

pLDDT: mean 73.24, std 13.31, range [30.53, 94.81]

Organism: Chiloscyllium punctatum (NCBI:txid137246)

Radius of gyration: 31.91 Å; chains: 1; bounding box: 68×38×87 Å

Foldseek 3Di:
DDDDPDPCVLCVLVLLVLVVQLLVCVLPHDPVVSVVSVVVSVVVVVVSVVPRDDDDDDPDDPVVSVVVNCVSVVVSVVSSVVSVVVSVVVVVVVVVVVVVVVCVVDPPVVVVVVVPDPDDDDDDDPDDDDDDDDDPPLPVVVVVDDPVVNVVVVVVVVVVVVVVCVVVVHD